Protein AF-A0A2Z6Q6H7-F1 (afdb_monomer_lite)

Foldseek 3Di:
DDDDDDDPDDDPDDDDDDDPPPDDPPPPPDDDPPCPCVVVVVVVVVVVCVVPVCPVCVPVDDPDPCPSVVVCVVPVD

Structure (mmCIF, N/CA/C/O backbone):
data_AF-A0A2Z6Q6H7-F1
#
_entry.id   AF-A0A2Z6Q6H7-F1
#
loop_
_atom_site.group_PDB
_atom_site.id
_atom_site.type_symbol
_atom_site.label_atom_id
_atom_site.label_alt_id
_atom_site.label_comp_id
_atom_site.label_asym_id
_atom_site.label_entity_id
_atom_site.label_seq_id
_atom_site.pdbx_PDB_ins_code
_atom_site.Cartn_x
_atom_site.Cartn_y
_atom_site.Cartn_z
_atom_site.occupancy
_atom_site.B_iso_or_equiv
_atom_site.auth_seq_id
_atom_site.auth_comp_id
_atom_site.auth_asym_id
_atom_site.auth_atom_id
_atom_site.pdbx_PDB_model_num
ATOM 1 N N . MET A 1 1 ? -54.089 40.668 37.539 1.00 50.38 1 MET A N 1
ATOM 2 C CA . MET A 1 1 ? -52.631 40.922 37.453 1.00 50.38 1 MET A CA 1
ATOM 3 C C . MET A 1 1 ? -51.920 39.986 38.425 1.00 50.38 1 MET A C 1
ATOM 5 O O . MET A 1 1 ? -52.107 40.138 39.626 1.00 50.38 1 MET A O 1
ATOM 9 N N . LYS A 1 2 ? -51.190 38.968 37.947 1.00 49.94 2 LYS A N 1
ATOM 10 C CA . LYS A 1 2 ? -50.428 38.071 38.836 1.00 49.94 2 LYS A CA 1
ATOM 11 C C . LYS A 1 2 ? -49.137 38.782 39.244 1.00 49.94 2 LYS A C 1
ATOM 13 O O . LYS A 1 2 ? -48.325 39.102 38.383 1.00 49.94 2 LYS A O 1
ATOM 18 N N . LYS A 1 3 ? -48.975 39.066 40.539 1.00 62.91 3 LYS A N 1
ATOM 19 C CA . LYS A 1 3 ? -47.719 39.585 41.093 1.00 62.91 3 LYS A CA 1
ATOM 20 C C . LYS A 1 3 ? -46.674 38.473 40.968 1.00 62.91 3 LYS A C 1
ATOM 22 O O . LYS A 1 3 ? -46.807 37.439 41.615 1.00 62.91 3 LYS A O 1
ATOM 27 N N . GLY A 1 4 ? -45.714 38.650 40.061 1.00 61.47 4 GLY A N 1
ATOM 28 C CA . GLY A 1 4 ? -44.606 37.715 39.876 1.00 61.47 4 GLY A CA 1
ATOM 29 C C . GLY A 1 4 ? -43.779 37.609 41.155 1.00 61.47 4 GLY A C 1
ATOM 30 O O . GLY A 1 4 ? -43.603 38.596 41.868 1.00 61.47 4 GLY A O 1
ATOM 31 N N . ILE A 1 5 ? -43.307 36.402 41.464 1.00 67.44 5 ILE A N 1
ATOM 32 C CA . ILE A 1 5 ? -42.468 36.146 42.634 1.00 67.44 5 ILE A CA 1
ATOM 33 C C . ILE A 1 5 ? -41.111 36.797 42.365 1.00 67.44 5 ILE A C 1
ATOM 35 O O . ILE A 1 5 ? -40.367 36.354 41.491 1.00 67.44 5 ILE A O 1
ATOM 39 N N . LEU A 1 6 ? -40.805 37.870 43.091 1.00 66.94 6 LEU A N 1
ATOM 40 C CA . LEU A 1 6 ? -39.513 38.536 43.003 1.00 66.94 6 LEU A CA 1
ATOM 41 C C . LEU A 1 6 ? -38.538 37.788 43.920 1.00 66.94 6 LEU A C 1
ATOM 43 O O . LEU A 1 6 ? -38.672 37.822 45.143 1.00 66.94 6 LEU A O 1
ATOM 47 N N . LEU A 1 7 ? -37.592 37.057 43.328 1.00 67.12 7 LEU A N 1
ATOM 48 C CA . LEU A 1 7 ? -36.528 36.381 44.070 1.00 67.12 7 LEU A CA 1
ATOM 49 C C . LEU A 1 7 ? -35.631 37.447 44.714 1.00 67.12 7 LEU A C 1
ATOM 51 O O . LEU A 1 7 ? -34.911 38.165 44.029 1.00 67.12 7 LEU A O 1
ATOM 55 N N . SER A 1 8 ? -35.697 37.567 46.040 1.00 68.38 8 SER A N 1
ATOM 56 C CA . SER A 1 8 ? -35.008 38.609 46.816 1.00 68.38 8 SER A CA 1
ATOM 57 C C . SER A 1 8 ? -33.526 38.328 47.075 1.00 68.38 8 SER A C 1
ATOM 59 O O . SER A 1 8 ? -32.832 39.170 47.641 1.00 68.38 8 SER A O 1
ATOM 61 N N . LYS A 1 9 ? -33.025 37.149 46.687 1.00 73.81 9 LYS A N 1
ATOM 62 C CA . LYS A 1 9 ? -31.641 36.730 46.926 1.00 73.81 9 LYS A CA 1
ATOM 63 C C . LYS A 1 9 ? -30.971 36.329 45.611 1.00 73.81 9 LYS A C 1
ATOM 65 O O . LYS A 1 9 ? -31.578 35.577 44.847 1.00 73.81 9 LYS A O 1
ATOM 70 N N . PRO A 1 10 ? -29.730 36.783 45.352 1.00 70.31 10 PRO A N 1
ATOM 71 C CA . PRO A 1 10 ? -28.945 36.287 44.229 1.00 70.31 10 PRO A CA 1
ATOM 72 C C . PRO A 1 10 ? -28.734 34.777 44.363 1.00 70.31 10 PRO A C 1
ATOM 74 O O . PRO A 1 10 ? -28.521 34.276 45.470 1.00 70.31 10 PRO A O 1
ATOM 77 N N . ALA A 1 11 ? -28.765 34.054 43.244 1.00 72.62 11 ALA A N 1
ATOM 78 C CA . ALA A 1 11 ? -28.401 32.643 43.232 1.00 72.62 11 ALA A CA 1
ATOM 79 C C . ALA A 1 11 ? -26.940 32.472 43.713 1.00 72.62 11 ALA A C 1
ATOM 81 O O . ALA A 1 11 ? -26.080 33.267 43.314 1.00 72.62 11 ALA A O 1
ATOM 82 N N . PRO A 1 12 ? -26.632 31.471 44.561 1.00 73.56 12 PRO A N 1
ATOM 83 C CA . PRO A 1 12 ? -25.261 31.186 44.972 1.00 73.56 12 PRO A CA 1
ATOM 84 C C . PRO A 1 12 ? -24.384 30.938 43.741 1.00 73.56 12 PRO A C 1
ATOM 86 O O . PRO A 1 12 ? -24.767 30.177 42.853 1.00 73.56 12 PRO A O 1
ATOM 89 N N . LYS A 1 13 ? -23.213 31.582 43.668 1.00 72.12 13 LYS A N 1
ATOM 90 C CA . LYS A 1 13 ? -22.266 31.357 42.568 1.00 72.12 13 LYS A CA 1
ATOM 91 C C . LYS A 1 13 ? -21.829 29.892 42.588 1.00 72.12 13 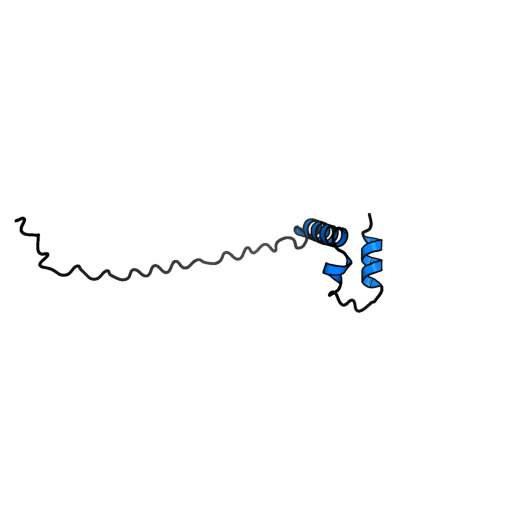LYS A C 1
ATOM 93 O O . LYS A 1 13 ? -21.343 29.413 43.610 1.00 72.12 13 LYS A O 1
ATOM 98 N N . THR A 1 14 ? -22.012 29.197 41.469 1.00 71.44 14 THR A N 1
ATOM 99 C CA . THR A 1 14 ? -21.626 27.795 41.299 1.00 71.44 14 THR A CA 1
ATOM 100 C C . THR A 1 14 ? -20.146 27.627 41.637 1.00 71.44 14 THR A C 1
ATOM 102 O O 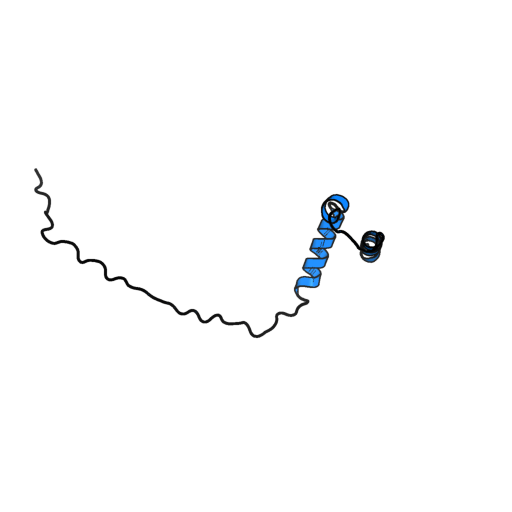. THR A 1 14 ? -19.293 28.287 41.042 1.00 71.44 14 THR A O 1
ATOM 105 N N . ALA A 1 15 ? -19.831 26.772 42.611 1.00 72.75 15 ALA A N 1
ATOM 106 C CA . ALA A 1 15 ? -18.450 26.431 42.924 1.00 72.75 15 ALA A CA 1
ATOM 107 C C . ALA A 1 15 ? -17.850 25.656 41.742 1.00 72.75 15 ALA A C 1
ATOM 109 O O . ALA A 1 15 ? -18.423 24.660 41.296 1.00 72.75 15 ALA A O 1
ATOM 110 N N . SER A 1 16 ? -16.712 26.122 41.222 1.00 67.50 16 SER A N 1
ATOM 111 C CA . SER A 1 16 ? -16.030 25.453 40.114 1.00 67.50 16 SER A CA 1
ATOM 112 C C . SER A 1 16 ? -15.555 24.074 40.562 1.00 67.50 16 SER A C 1
ATOM 114 O O . SER A 1 16 ? -14.685 23.958 41.424 1.00 67.50 16 SER A O 1
ATOM 116 N N . THR A 1 17 ? -16.142 23.023 39.997 1.00 67.31 17 THR A N 1
ATOM 117 C CA . THR A 1 17 ? -15.733 21.639 40.242 1.00 67.31 17 THR A CA 1
ATOM 118 C C . THR A 1 17 ? -14.759 21.239 39.140 1.00 67.31 17 THR A C 1
ATOM 120 O O . THR A 1 17 ? -15.158 20.793 38.068 1.00 67.31 17 THR A O 1
ATOM 123 N N . PHE A 1 18 ? -13.461 21.431 39.373 1.00 63.59 18 PHE A N 1
ATOM 124 C CA . PHE A 1 18 ? -12.442 20.855 38.499 1.00 63.59 18 PHE A CA 1
ATOM 125 C C . PHE A 1 18 ? -12.237 19.388 38.887 1.00 63.59 18 PHE A C 1
ATOM 127 O O . PHE A 1 18 ? -11.630 19.085 39.911 1.00 63.59 18 PHE A O 1
ATOM 134 N N . SER A 1 19 ? -12.769 18.475 38.073 1.00 65.31 19 SER A N 1
ATOM 135 C CA . SER A 1 19 ? -12.482 17.042 38.168 1.00 65.31 19 SER A CA 1
ATOM 136 C C . SER A 1 19 ? -11.352 16.700 37.203 1.00 65.31 19 SER A C 1
ATOM 138 O O . SER A 1 19 ? -11.571 16.449 36.017 1.00 65.31 19 SER A O 1
ATOM 140 N N . THR A 1 20 ? -10.117 16.721 37.698 1.00 67.62 20 THR A N 1
ATOM 141 C CA . THR A 1 20 ? -8.962 16.262 36.924 1.00 67.62 20 THR A CA 1
ATOM 142 C C . THR A 1 20 ? -8.908 14.742 37.012 1.00 67.62 20 THR A C 1
ATOM 144 O O . THR A 1 20 ? -8.260 14.178 37.894 1.00 67.62 20 THR A O 1
ATOM 147 N N . THR A 1 21 ? -9.609 14.053 36.111 1.00 72.44 21 THR A N 1
ATOM 148 C CA . THR A 1 21 ? -9.462 12.598 35.994 1.00 72.44 21 THR A CA 1
ATOM 149 C C . THR A 1 21 ? -8.110 12.325 35.348 1.00 72.44 21 THR A C 1
ATOM 151 O O . THR A 1 21 ? -7.938 12.480 34.140 1.00 72.44 21 THR A O 1
ATOM 154 N N . LYS A 1 22 ? -7.112 11.977 36.164 1.00 68.75 22 LYS A N 1
ATOM 155 C CA . LYS A 1 22 ? -5.792 11.576 35.678 1.00 68.75 22 LYS A CA 1
ATOM 156 C C . LYS A 1 22 ? -5.921 10.198 35.032 1.00 68.75 22 LYS A C 1
ATOM 158 O O . LYS A 1 22 ? -5.862 9.178 35.711 1.00 68.75 22 LYS A O 1
ATOM 163 N N . VAL A 1 23 ? -6.138 10.178 33.721 1.00 65.06 23 VAL A N 1
ATOM 164 C CA . VAL A 1 23 ? -6.103 8.946 32.934 1.00 65.06 23 VAL A CA 1
ATOM 165 C C . VAL A 1 23 ? -4.639 8.556 32.782 1.00 65.06 23 VAL A C 1
ATOM 167 O O . VAL A 1 23 ? -3.877 9.252 32.117 1.00 65.06 23 VAL A O 1
ATOM 170 N N . THR A 1 24 ? -4.227 7.472 33.433 1.00 75.31 24 THR A N 1
ATOM 171 C CA . THR A 1 24 ? -2.930 6.848 33.163 1.00 75.31 24 THR A CA 1
ATOM 172 C C . THR A 1 24 ? -3.026 6.198 31.785 1.00 75.31 24 THR A C 1
ATOM 174 O O . THR A 1 24 ? -3.827 5.275 31.629 1.00 75.31 24 THR A O 1
ATOM 177 N N . PRO A 1 25 ? -2.259 6.641 30.773 1.00 63.88 25 PRO A N 1
ATOM 178 C CA . PRO A 1 25 ? -2.220 5.946 29.499 1.00 63.88 25 PRO A CA 1
ATOM 179 C C . PRO A 1 25 ? -1.680 4.542 29.760 1.00 63.88 25 PRO A C 1
ATOM 181 O O . PRO A 1 25 ? -0.540 4.379 30.194 1.00 63.88 25 PRO A O 1
ATOM 184 N N . THR A 1 26 ? -2.500 3.519 29.541 1.00 67.88 26 THR A N 1
ATOM 185 C CA . THR A 1 26 ? -2.009 2.146 29.485 1.00 67.88 26 THR A CA 1
ATOM 186 C C . THR A 1 26 ? -1.212 2.023 28.197 1.00 67.88 26 THR A C 1
ATOM 188 O O . THR A 1 26 ? -1.765 1.775 27.128 1.00 67.88 26 THR A O 1
ATOM 191 N N . THR A 1 27 ? 0.098 2.238 28.275 1.00 64.94 27 THR A N 1
ATOM 192 C CA . THR A 1 27 ? 1.019 1.810 27.229 1.00 64.94 27 THR A CA 1
ATOM 193 C C . THR A 1 27 ? 0.898 0.296 27.136 1.00 64.94 27 THR A C 1
ATOM 195 O O . THR A 1 27 ? 1.369 -0.439 28.002 1.00 64.94 27 THR A O 1
ATOM 198 N N . ALA A 1 28 ? 0.189 -0.182 26.113 1.00 65.69 28 ALA A N 1
ATOM 199 C CA . ALA A 1 28 ? 0.149 -1.594 25.787 1.00 65.69 28 ALA A CA 1
ATOM 200 C C . ALA A 1 28 ? 1.592 -2.040 25.505 1.00 65.69 28 ALA A C 1
ATOM 202 O O . ALA A 1 28 ? 2.135 -1.794 24.435 1.00 65.69 28 ALA A O 1
ATOM 203 N N . LEU A 1 29 ? 2.224 -2.664 26.502 1.00 60.91 29 LEU A N 1
ATOM 204 C CA . LEU A 1 29 ? 3.627 -3.097 26.488 1.00 60.91 29 LEU A CA 1
ATOM 205 C C . LEU A 1 29 ? 3.898 -4.208 25.458 1.00 60.91 29 LEU A C 1
ATOM 207 O O . LEU A 1 29 ? 5.032 -4.628 25.262 1.00 60.91 29 LEU A O 1
ATOM 211 N N . LYS A 1 30 ? 2.858 -4.712 24.794 1.00 63.94 30 LYS A N 1
ATOM 212 C CA . LYS A 1 30 ? 3.006 -5.690 23.726 1.00 63.94 30 LYS A CA 1
ATOM 213 C C . LYS A 1 30 ? 3.129 -4.920 22.425 1.00 63.94 30 LYS A C 1
ATOM 215 O O . LYS A 1 30 ? 2.131 -4.396 21.927 1.00 63.94 30 LYS A O 1
ATOM 220 N N . SER A 1 31 ? 4.350 -4.857 21.894 1.00 66.12 31 SER A N 1
ATOM 221 C CA . SER A 1 31 ? 4.545 -4.512 20.493 1.00 66.12 31 SER A CA 1
ATOM 222 C C . SER A 1 31 ? 3.589 -5.378 19.681 1.00 66.12 31 SER A C 1
ATOM 224 O O . SER A 1 31 ? 3.541 -6.605 19.797 1.00 66.12 31 SER A O 1
ATOM 226 N N . LEU A 1 32 ? 2.723 -4.709 18.936 1.00 67.31 32 LEU A N 1
ATOM 227 C CA . LEU A 1 32 ? 1.867 -5.377 17.979 1.00 67.31 32 LEU A CA 1
ATOM 228 C C . LEU A 1 32 ? 2.807 -6.094 16.999 1.00 67.31 32 LEU A C 1
ATOM 230 O O . LEU A 1 32 ? 3.806 -5.479 16.614 1.00 67.31 32 LEU A O 1
ATOM 234 N N . PRO A 1 33 ? 2.547 -7.360 16.617 1.00 70.44 33 PRO A N 1
ATOM 235 C CA . PRO A 1 33 ? 3.358 -8.003 15.599 1.00 70.44 33 PRO A CA 1
ATOM 236 C C . PRO A 1 33 ? 3.383 -7.076 14.388 1.00 70.44 33 PRO A C 1
ATOM 238 O O . PRO A 1 33 ? 2.326 -6.657 13.903 1.00 70.44 33 PRO A O 1
ATOM 241 N N . SER A 1 34 ? 4.589 -6.697 13.970 1.00 68.75 34 SER A N 1
ATOM 242 C CA . SER A 1 34 ? 4.814 -5.726 12.895 1.00 68.75 34 SER A CA 1
ATOM 243 C C . SER A 1 34 ? 4.147 -6.152 11.587 1.00 68.75 34 SER A C 1
ATOM 245 O O . SER A 1 34 ? 3.844 -5.316 10.747 1.00 68.75 34 SER A O 1
ATOM 247 N N . ASP A 1 35 ? 3.879 -7.449 11.460 1.00 76.06 35 ASP A N 1
ATOM 248 C CA . ASP A 1 35 ? 3.439 -8.124 10.249 1.00 76.06 35 ASP A CA 1
ATOM 249 C C . ASP A 1 35 ? 1.914 -8.298 10.125 1.00 76.06 35 ASP A C 1
ATOM 251 O O . ASP A 1 35 ? 1.410 -8.759 9.111 1.00 76.06 35 ASP A O 1
ATOM 255 N N . ARG A 1 36 ? 1.114 -7.903 11.127 1.00 79.12 36 ARG A N 1
ATOM 256 C CA . ARG A 1 36 ? -0.346 -8.173 11.104 1.00 79.12 36 ARG A CA 1
ATOM 257 C C . ARG A 1 36 ? -1.115 -7.479 9.983 1.00 79.12 36 ARG A C 1
ATOM 259 O O . ARG A 1 36 ? -2.278 -7.797 9.760 1.00 79.12 36 ARG A O 1
ATOM 266 N N . PHE A 1 37 ? -0.509 -6.469 9.374 1.00 82.38 37 PHE A N 1
ATOM 267 C CA . PHE A 1 37 ? -1.123 -5.690 8.308 1.00 82.38 37 PHE A CA 1
ATOM 268 C C . PHE A 1 37 ? -0.399 -5.865 6.981 1.00 82.38 37 PHE A C 1
ATOM 270 O O . PHE A 1 37 ? -0.746 -5.159 6.043 1.00 82.38 37 PHE A O 1
ATOM 277 N N . HIS A 1 38 ? 0.587 -6.762 6.894 1.00 84.75 38 HIS A N 1
ATOM 278 C CA . HIS A 1 38 ? 1.348 -6.954 5.667 1.00 84.75 38 HIS A CA 1
ATOM 279 C C . HIS A 1 38 ? 0.423 -7.281 4.497 1.00 84.75 38 HIS A C 1
ATOM 281 O O . HIS A 1 38 ? 0.374 -6.510 3.544 1.00 84.75 38 HIS A O 1
ATOM 287 N N . ASP A 1 39 ? -0.414 -8.307 4.646 1.00 84.88 39 ASP A N 1
ATOM 288 C CA . ASP A 1 39 ? -1.362 -8.725 3.610 1.00 84.88 39 ASP A CA 1
ATOM 289 C C . ASP A 1 39 ? -2.332 -7.598 3.229 1.00 84.88 39 ASP A C 1
ATOM 291 O O . ASP A 1 39 ? -2.553 -7.324 2.056 1.00 84.88 39 ASP A O 1
ATOM 295 N N . VAL A 1 40 ? -2.852 -6.862 4.220 1.00 86.00 40 VAL A N 1
ATOM 296 C CA . VAL A 1 40 ? -3.787 -5.744 3.992 1.00 86.00 40 VAL A CA 1
ATOM 297 C C . VAL A 1 40 ? -3.115 -4.597 3.234 1.00 86.00 40 VAL A C 1
ATOM 299 O O . VAL A 1 40 ? -3.730 -3.988 2.359 1.00 86.00 40 VAL A O 1
ATOM 302 N N . ILE A 1 41 ? -1.862 -4.282 3.570 1.00 84.12 41 ILE A N 1
ATOM 303 C CA . ILE A 1 41 ? -1.079 -3.242 2.898 1.00 84.12 41 ILE A CA 1
ATOM 304 C C . ILE A 1 41 ? -0.751 -3.692 1.471 1.00 84.12 41 ILE A C 1
ATOM 306 O O . ILE A 1 41 ? -0.934 -2.907 0.542 1.00 84.12 41 ILE A O 1
ATOM 310 N N . VAL A 1 42 ? -0.321 -4.942 1.283 1.00 84.88 42 VAL A N 1
ATOM 311 C CA . VAL A 1 42 ? -0.008 -5.512 -0.035 1.00 84.88 42 VAL A CA 1
ATOM 312 C C . VAL A 1 42 ? -1.245 -5.525 -0.931 1.00 84.88 42 VAL A C 1
ATOM 314 O O . VAL A 1 42 ? -1.176 -5.009 -2.047 1.00 84.88 42 VAL A O 1
ATOM 317 N N . ASP A 1 43 ? -2.390 -6.004 -0.445 1.00 86.94 43 ASP A N 1
ATOM 318 C CA . ASP A 1 43 ? -3.652 -6.022 -1.195 1.00 86.94 43 ASP A CA 1
ATOM 319 C C . ASP A 1 43 ? -4.122 -4.611 -1.560 1.00 86.94 43 ASP A C 1
ATOM 321 O O . ASP A 1 43 ? -4.558 -4.353 -2.688 1.00 86.94 43 ASP A 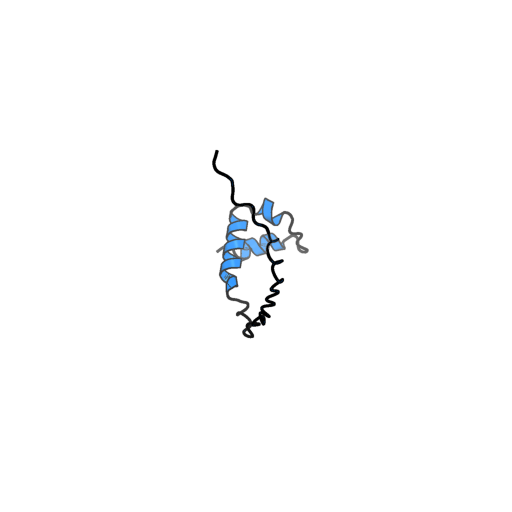O 1
ATOM 325 N N . PHE A 1 44 ? -4.016 -3.670 -0.620 1.00 85.44 44 PHE A N 1
ATOM 326 C CA . PHE A 1 44 ? -4.408 -2.283 -0.846 1.00 85.44 44 PHE A CA 1
ATOM 327 C C . PHE A 1 44 ? -3.545 -1.616 -1.921 1.00 85.44 44 PHE A C 1
ATOM 329 O O . PHE A 1 44 ? -4.078 -1.016 -2.861 1.00 85.44 44 PHE A O 1
ATOM 336 N N . ILE A 1 45 ? -2.220 -1.747 -1.815 1.00 82.56 45 ILE A N 1
ATOM 337 C CA . ILE A 1 45 ? -1.273 -1.186 -2.783 1.00 82.56 45 ILE A CA 1
ATOM 338 C C . ILE A 1 45 ? -1.440 -1.860 -4.150 1.00 82.56 45 ILE A C 1
ATOM 340 O O . ILE A 1 45 ? -1.527 -1.162 -5.161 1.00 82.56 45 ILE A O 1
ATOM 344 N N . SER A 1 46 ? -1.604 -3.183 -4.194 1.00 81.88 46 SER A N 1
ATOM 345 C CA . SER A 1 46 ? -1.861 -3.930 -5.434 1.00 81.88 46 SER A CA 1
ATOM 346 C C . SER A 1 46 ?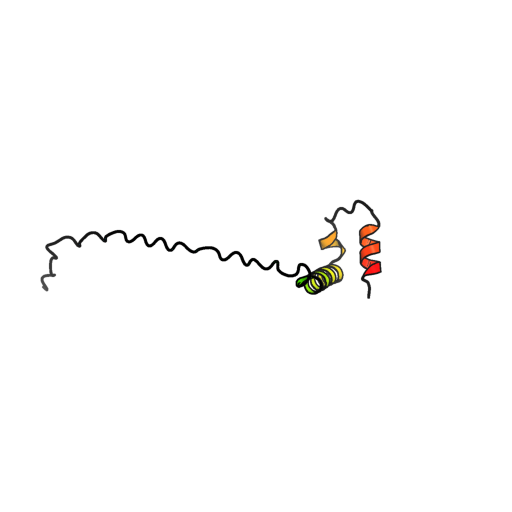 -3.164 -3.486 -6.104 1.00 81.88 46 SER A C 1
ATOM 348 O O . SER A 1 46 ? -3.214 -3.263 -7.316 1.00 81.88 46 SER A O 1
ATOM 350 N N . GLY A 1 47 ? -4.224 -3.273 -5.320 1.00 84.38 47 GLY A N 1
ATOM 351 C CA . GLY A 1 47 ? -5.505 -2.764 -5.806 1.00 84.38 47 GLY A CA 1
ATOM 352 C C . GLY A 1 47 ? -5.451 -1.318 -6.312 1.00 84.38 47 GLY A C 1
ATOM 353 O O . GLY A 1 47 ? -6.210 -0.964 -7.221 1.00 84.38 47 GLY A O 1
ATOM 354 N N . LEU A 1 48 ? -4.576 -0.481 -5.751 1.00 80.50 48 LEU A N 1
ATOM 355 C CA . LEU A 1 48 ? -4.317 0.879 -6.234 1.00 80.50 48 LEU A CA 1
ATOM 356 C C . LEU A 1 48 ? -3.552 0.863 -7.559 1.00 80.50 48 LEU A C 1
ATOM 358 O O . LEU A 1 48 ? -3.983 1.506 -8.519 1.00 80.50 48 LEU A O 1
ATOM 362 N N . ILE A 1 49 ? -2.486 0.065 -7.626 1.00 77.88 49 ILE A N 1
ATOM 363 C CA . ILE A 1 49 ? -1.681 -0.152 -8.831 1.00 77.88 49 ILE A CA 1
ATOM 364 C C . ILE A 1 49 ? -2.555 -0.647 -9.986 1.00 77.88 49 ILE A C 1
ATOM 366 O O . ILE A 1 49 ? -2.494 -0.089 -11.077 1.00 77.88 49 ILE A O 1
ATOM 370 N N . ARG A 1 50 ? -3.417 -1.649 -9.759 1.00 78.06 50 ARG A N 1
ATOM 371 C CA . ARG A 1 50 ? -4.289 -2.196 -10.816 1.00 78.06 50 ARG A CA 1
ATOM 372 C C . ARG A 1 50 ? -5.280 -1.180 -11.374 1.00 78.06 50 ARG A C 1
ATOM 374 O O . ARG A 1 50 ? -5.675 -1.302 -12.529 1.00 78.06 50 ARG A O 1
ATOM 381 N N . ARG A 1 51 ? -5.742 -0.236 -10.548 1.00 78.00 51 ARG A N 1
ATOM 382 C CA . ARG A 1 51 ? -6.742 0.758 -10.960 1.00 78.00 51 ARG A CA 1
ATOM 383 C C . ARG A 1 51 ? -6.115 1.922 -11.705 1.00 78.00 51 ARG A C 1
ATOM 385 O O . ARG A 1 51 ? -6.696 2.355 -12.690 1.00 78.00 51 ARG A O 1
ATOM 392 N N . ASN A 1 52 ? -4.988 2.441 -11.221 1.00 69.69 52 ASN A N 1
ATOM 393 C CA . ASN A 1 52 ? -4.357 3.629 -11.787 1.00 69.69 52 ASN A CA 1
ATOM 394 C C . ASN A 1 52 ? -2.837 3.618 -11.534 1.00 69.69 52 ASN A C 1
ATOM 396 O O . ASN A 1 52 ? -2.362 4.325 -10.638 1.00 69.69 52 ASN A O 1
ATOM 400 N N . PRO A 1 53 ? -2.070 2.821 -12.297 1.00 65.81 53 PRO A N 1
ATOM 401 C CA . PRO A 1 53 ? -0.640 2.651 -12.057 1.00 65.81 53 PRO A CA 1
ATOM 402 C C . PRO A 1 53 ? 0.121 3.960 -12.282 1.00 65.81 53 PRO A C 1
ATOM 404 O O . PRO A 1 53 ? 0.937 4.346 -11.454 1.00 65.81 53 PRO A O 1
ATOM 407 N N . GLU A 1 54 ? -0.200 4.699 -13.344 1.00 66.25 54 GLU A N 1
ATOM 408 C CA . GLU A 1 54 ? 0.548 5.909 -13.682 1.00 66.25 54 GLU A CA 1
ATOM 409 C C . GLU A 1 54 ? 0.188 7.101 -12.797 1.00 66.25 54 GLU A C 1
ATOM 411 O O . GLU A 1 54 ? 1.087 7.745 -12.287 1.00 66.25 54 GLU A O 1
ATOM 416 N N . THR A 1 55 ? -1.088 7.390 -12.522 1.00 65.94 55 THR A N 1
ATOM 417 C CA . THR A 1 55 ? -1.446 8.631 -11.800 1.00 65.94 55 THR A CA 1
ATOM 418 C C . THR A 1 55 ? -1.145 8.602 -10.300 1.00 65.94 55 THR A C 1
ATOM 420 O O . THR A 1 55 ? -1.073 9.658 -9.678 1.00 65.94 55 THR A O 1
ATOM 423 N N . LEU A 1 56 ? -1.032 7.417 -9.688 1.00 64.25 56 LEU A N 1
ATOM 424 C CA . LEU A 1 56 ? -0.697 7.285 -8.262 1.00 64.25 56 LEU A CA 1
ATOM 425 C C . LEU A 1 56 ? 0.809 7.176 -8.030 1.00 64.25 56 LEU A C 1
ATOM 427 O O . LEU A 1 56 ? 1.306 7.675 -7.022 1.00 64.25 56 LEU A O 1
ATOM 431 N N . PHE A 1 57 ? 1.528 6.552 -8.964 1.00 66.38 57 PHE A N 1
ATOM 432 C CA . PHE A 1 57 ? 2.965 6.330 -8.848 1.00 66.38 57 PHE A CA 1
ATOM 433 C C . PHE A 1 57 ? 3.799 7.301 -9.689 1.00 66.38 57 PHE A C 1
ATOM 435 O O . PHE A 1 57 ? 5.014 7.327 -9.529 1.00 66.38 57 PHE A O 1
ATOM 442 N N . SER A 1 58 ? 3.182 8.186 -10.482 1.00 63.25 58 SER A N 1
ATOM 443 C CA . SER A 1 58 ? 3.872 9.244 -11.242 1.00 63.25 58 SER A CA 1
ATOM 444 C C . SER A 1 58 ? 4.685 10.203 -10.372 1.00 63.25 58 SER A C 1
ATOM 446 O O . SER A 1 58 ? 5.569 10.886 -10.879 1.00 63.25 58 SER A O 1
ATOM 448 N N . SER A 1 59 ? 4.379 10.294 -9.074 1.00 64.88 59 SER A N 1
ATOM 449 C CA . SER A 1 59 ? 5.152 11.087 -8.108 1.00 64.88 59 SER A CA 1
ATOM 450 C C . SER A 1 59 ? 6.129 10.261 -7.270 1.00 64.88 59 SER A C 1
ATOM 452 O O . SER A 1 59 ? 6.871 10.844 -6.478 1.00 64.88 59 SER A O 1
ATOM 454 N N . ILE A 1 60 ? 6.161 8.931 -7.420 1.00 69.25 60 ILE A N 1
ATOM 455 C CA . ILE A 1 60 ? 7.186 8.105 -6.782 1.00 69.25 60 ILE A CA 1
ATOM 456 C C . ILE A 1 60 ? 8.448 8.211 -7.627 1.00 69.25 60 ILE A C 1
ATOM 458 O O . ILE A 1 60 ? 8.581 7.592 -8.677 1.00 69.25 60 ILE A O 1
ATOM 462 N N . LEU A 1 61 ? 9.380 9.034 -7.153 1.00 62.44 61 LEU A N 1
ATOM 463 C CA . LEU A 1 61 ? 10.704 9.132 -7.740 1.00 62.44 61 LEU A CA 1
ATOM 464 C C . LEU A 1 61 ? 11.507 7.900 -7.311 1.00 62.44 61 LEU A C 1
ATOM 466 O O . LEU A 1 61 ? 11.968 7.814 -6.171 1.00 62.44 61 LEU A O 1
ATOM 470 N N . THR A 1 62 ? 11.647 6.922 -8.199 1.00 66.38 62 THR A N 1
ATOM 471 C CA . THR A 1 62 ? 12.547 5.795 -7.967 1.00 66.38 62 THR A CA 1
ATOM 472 C C . THR A 1 62 ? 13.965 6.177 -8.382 1.00 66.38 62 THR A C 1
ATOM 474 O O . THR A 1 62 ? 14.183 6.763 -9.438 1.00 66.38 62 THR A O 1
ATOM 477 N N . SER A 1 63 ? 14.957 5.854 -7.547 1.00 74.38 63 SER A N 1
ATOM 478 C CA . SER A 1 63 ? 16.371 6.070 -7.896 1.00 74.38 63 SER A CA 1
ATOM 479 C C . SER A 1 63 ? 16.832 5.168 -9.048 1.00 74.38 63 SER A C 1
ATOM 481 O O . SER A 1 63 ? 17.776 5.510 -9.752 1.00 74.38 63 SER A O 1
ATOM 483 N N . ASP A 1 64 ? 16.176 4.016 -9.216 1.00 79.44 64 ASP A N 1
ATOM 484 C CA . ASP A 1 64 ? 16.322 3.118 -10.362 1.00 79.44 64 ASP A CA 1
ATOM 485 C C . ASP A 1 64 ? 15.111 3.328 -1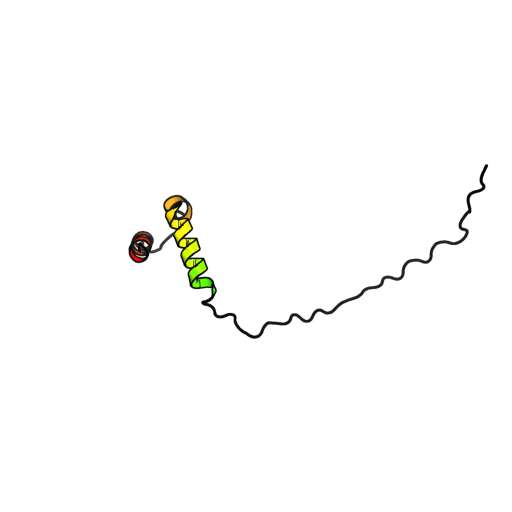1.297 1.00 79.44 64 ASP A C 1
ATOM 487 O O . ASP A 1 64 ? 13.977 3.095 -10.857 1.00 79.44 64 ASP A O 1
ATOM 491 N N . PRO A 1 65 ? 15.321 3.768 -12.554 1.00 71.81 65 PRO A N 1
ATOM 492 C CA . PRO A 1 65 ? 14.260 3.925 -13.550 1.00 71.81 65 PRO A CA 1
ATOM 493 C C . PRO A 1 65 ? 13.438 2.648 -13.775 1.00 71.81 65 PRO A C 1
ATOM 495 O O . PRO A 1 65 ? 12.247 2.739 -14.058 1.00 71.81 65 PRO A O 1
ATOM 498 N N . ASP A 1 66 ? 14.041 1.473 -13.574 1.00 81.62 66 ASP A N 1
ATOM 499 C CA . ASP A 1 66 ? 13.399 0.178 -13.818 1.00 81.62 66 ASP A CA 1
ATOM 500 C C . ASP A 1 66 ? 12.719 -0.401 -12.565 1.00 81.62 66 ASP A C 1
ATOM 502 O O . ASP A 1 66 ? 12.114 -1.476 -12.620 1.00 81.62 66 ASP A O 1
ATOM 506 N N . ALA A 1 67 ? 12.841 0.248 -11.401 1.00 78.25 67 ALA A N 1
ATOM 507 C CA . ALA A 1 67 ? 12.356 -0.315 -10.138 1.00 78.25 67 ALA A CA 1
ATOM 508 C C . ALA A 1 67 ? 10.842 -0.545 -10.140 1.00 78.25 67 ALA A C 1
ATOM 510 O O . ALA A 1 67 ? 10.378 -1.560 -9.618 1.00 78.25 67 ALA A O 1
ATOM 511 N N . MET A 1 68 ? 10.080 0.374 -10.740 1.00 74.31 68 MET A N 1
ATOM 512 C CA . MET A 1 68 ? 8.627 0.243 -10.846 1.00 74.31 68 MET A CA 1
ATOM 513 C C . MET A 1 68 ? 8.238 -0.919 -11.760 1.00 74.31 68 MET A C 1
ATOM 515 O O . MET A 1 68 ? 7.415 -1.742 -11.366 1.00 74.31 68 MET A O 1
ATOM 519 N N . ASP A 1 69 ? 8.875 -1.050 -12.924 1.00 77.81 69 ASP A N 1
ATOM 520 C CA . ASP A 1 69 ? 8.604 -2.153 -13.849 1.00 77.81 69 ASP A CA 1
ATOM 521 C C . ASP A 1 69 ? 8.951 -3.511 -13.227 1.00 77.81 69 ASP A C 1
ATOM 523 O O . ASP A 1 69 ? 8.141 -4.439 -13.272 1.00 77.81 69 ASP A O 1
ATOM 527 N N . LYS A 1 70 ? 10.105 -3.619 -12.554 1.00 81.69 70 LYS A N 1
ATOM 528 C CA . LYS A 1 70 ? 10.513 -4.836 -11.830 1.00 81.69 70 LYS A CA 1
ATOM 529 C C . LYS A 1 70 ? 9.546 -5.185 -10.700 1.00 81.69 70 LYS A C 1
ATOM 531 O O . LYS A 1 70 ? 9.217 -6.359 -10.530 1.00 81.69 70 LYS A O 1
ATOM 536 N N . PHE A 1 71 ? 9.075 -4.195 -9.939 1.00 76.31 71 PHE A N 1
ATOM 537 C CA . PHE A 1 71 ? 8.075 -4.403 -8.889 1.00 76.31 71 PHE A CA 1
ATOM 538 C C . PHE A 1 71 ? 6.771 -4.954 -9.480 1.00 76.31 71 PHE A C 1
ATOM 540 O O . PHE A 1 71 ? 6.304 -6.013 -9.066 1.00 76.31 71 PHE A O 1
ATOM 547 N N . LEU A 1 72 ? 6.228 -4.294 -10.506 1.00 74.44 72 LEU A N 1
ATOM 548 C CA . LEU A 1 72 ? 4.998 -4.722 -11.180 1.00 74.44 72 LEU A CA 1
ATOM 549 C C . LEU A 1 72 ? 5.114 -6.115 -11.804 1.00 74.44 72 LEU A C 1
ATOM 551 O O . LEU A 1 72 ? 4.137 -6.858 -11.833 1.00 74.44 72 LEU A O 1
ATOM 555 N N . GLN A 1 73 ? 6.292 -6.469 -12.314 1.00 81.44 73 GLN A N 1
ATOM 556 C CA . GLN A 1 73 ? 6.549 -7.772 -12.916 1.00 81.44 73 GLN A CA 1
ATOM 557 C C . GLN A 1 73 ? 6.715 -8.882 -11.868 1.00 81.44 73 GLN A C 1
ATOM 559 O O . GLN A 1 73 ? 6.305 -10.012 -12.119 1.00 81.44 73 GLN A O 1
ATOM 564 N N . THR A 1 74 ? 7.276 -8.564 -10.698 1.00 81.56 74 THR A N 1
ATOM 565 C CA . THR A 1 74 ? 7.495 -9.522 -9.598 1.00 81.56 74 THR A CA 1
ATOM 566 C C . THR A 1 74 ? 6.191 -9.922 -8.912 1.00 81.56 74 THR A C 1
ATOM 568 O O . THR A 1 74 ? 6.028 -11.082 -8.554 1.00 81.56 74 THR A O 1
ATOM 571 N N . TYR A 1 75 ? 5.256 -8.983 -8.753 1.00 70.62 75 TYR A N 1
ATOM 572 C CA . TYR A 1 75 ? 3.975 -9.202 -8.066 1.00 70.62 75 TYR A CA 1
ATOM 573 C C . TYR A 1 75 ? 2.799 -9.319 -9.043 1.00 70.62 75 TYR A C 1
ATOM 575 O O . TYR A 1 75 ? 1.675 -8.929 -8.727 1.00 70.62 75 TYR A O 1
ATOM 583 N N . LYS A 1 76 ? 3.068 -9.780 -10.271 1.00 71.25 76 LYS A N 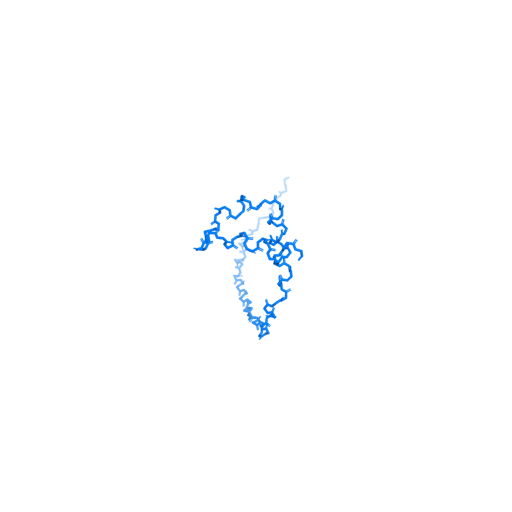1
ATOM 584 C CA . LYS A 1 76 ? 2.051 -9.866 -11.324 1.00 71.25 76 LYS A CA 1
ATOM 585 C C . LYS A 1 76 ? 1.093 -11.054 -11.162 1.00 71.25 76 LYS A C 1
ATOM 587 O O . LYS A 1 76 ? 0.066 -11.039 -11.833 1.00 71.25 76 LYS A O 1
ATOM 592 N N . ASP A 1 77 ? 1.394 -12.003 -10.274 1.00 54.28 77 ASP A N 1
ATOM 593 C CA . ASP A 1 77 ? 0.577 -13.181 -9.946 1.00 54.28 77 ASP A CA 1
ATOM 594 C C . ASP A 1 77 ? 0.542 -13.437 -8.432 1.00 54.28 77 ASP A C 1
ATOM 596 O O . ASP A 1 77 ? 1.627 -13.395 -7.802 1.00 54.28 77 ASP A O 1
#

Secondary structure (DSSP, 8-state):
--------SPPPPPP--------------SPPPTTTTHHHHHHHHHHHHHH-HHHHHTT---SSTTHHHHHHHHT--

Sequence (77 aa):
MKKGILLSKPAPKTASTFSTTKVTPTTALKSLPSDRFHDVIVDFISGLIRRNPETLFSSILTSDPDAMDKFLQTYKD

Radius of gyration: 31.66 Å; chains: 1; bounding box: 69×54×61 Å

pLDDT: mean 71.76, std 8.2, range [49.94, 86.94]

Organism: NCBI:txid94130

=== Feature glossary ===
Feature key, reading from the visual/contextual features back to the raw sequence:

Rendered structure images. Structure images are PyMOL renders from six orthogonal camera directions. Cartoon representation draws helices as coils and strands as arrows; sticks shows the backbone as bonds; surface shows the solvent-excluded envelope. Rainbow coloring maps sequence position to hue (blue→red, N→C); chain coloring assigns a distinct color per polypeptide.

Contact-map, Ramachandran, and PAE plots. Three diagnostic plots accompany the record. The Cα contact map visualizes the tertiary structure as a 2D adjacency matrix (8 Å cutoff, sequence-local contacts suppressed). The Ramachandran plot shows the distribution of backbone (φ, ψ) torsions, with points in the α and β basins reflecting secondary structure content. The PAE plot shows AlphaFold's inter-residue confidence as a color matrix.

InterPro / GO / CATH / organism. The annotation block draws on four external resources. InterPro: which protein families and domains the sequence belongs to. GO: standardized terms for what the protein does, what process it participates in, and where in the cell it acts. CATH: which structural fold it has in the CATH hierarchy. Organism: the species of origin.

Nearest PDB structures. Structural nearest neighbors (via Foldseek easy-search vs the PDB). Reported per hit: target PDB id, E-value, and alignment TM-score. A TM-score above ~0.5 is the conventional threshold for 'same fold'.

Predicted aligned error. Predicted aligned error is AlphaFold's pairwise confidence. Unlike pLDDT (per-residue), PAE is per-residue-pair and captures whether two parts of the structure are correctly placed relative to each other. Units are ångströms of expected positional error.

Solvent-accessible surface area. SASA measures how much of the protein is reachable by solvent. It is computed by rolling a water-sized probe over the atomic surface and summing the exposed area (Å²). Per-residue SASA distinguishes core (buried, low SASA) from surface (exposed, high SASA) residues; total SASA is a whole-molecule size measure.

B-factor. Crystallographic B-factors measure how much each atom's electron density is smeared out, in Å². They rise in mobile loops and surface residues and fall in the buried interior. In AlphaFold models this column is repurposed to hold pLDDT instead.

pLDDT. For AlphaFold models, the B-factor field carries pLDDT — the model's own estimate of local accuracy on a 0–100 scale. Regions with pLDDT<50 should be treated as essentially unmodeled; they often correspond to intrinsically disordered segments.

Backbone torsions (φ/ψ). φ (phi) and ψ (psi) are the two rotatable backbone dihedrals per residue: φ is the C(i-1)–N–Cα–C torsion, ψ is the N–Cα–C–N(i+1) torsion, both in degrees on (−180°, 180°]. α-helical residues cluster near (−60°, −45°); β-strand residues near (−120°, +130°). A Ramachandran plot is simply a scatter of (φ, ψ) for every residue.

Radius of gyration, Cα contacts, bounding box. Radius of gyration (Rg) is the root-mean-square distance of Cα atoms from their centroid — a single number for overall size and compactness. A globular domain of N residues has Rg ≈ 2.2·N^0.38 Å; an extended or disordered chain has a much larger Rg. The Cα contact count is the number of residue pairs whose Cα atoms are within 8 Å and are more than four positions apart in sequence — a standard proxy for tertiary packing density. The bounding box is the smallest axis-aligned box enclosing all Cα atoms.

Secondary structure (3-state, P-SEA). Three-state secondary structure (P-SEA) collapses the eight DSSP classes into helix (a), strand (b), and coil (c). P-SEA assigns these from Cα geometry alone — distances and angles — without requiring backbone oxygens, so it works on any Cα trace.

Secondary structure (8-state, DSSP). Secondary structure is the local, repeating backbone conformation. DSSP classifies it into eight states by reading the hydrogen-bond network: three helix types (H, G, I), two β types (E, B), two non-regular types (T, S), and unstructured coil (-).

Foldseek 3Di. The Foldseek 3Di string encodes local tertiary geometry as a 20-letter alphabet — one character per residue — derived from the relative positions of nearby Cα atoms. Unlike the amino-acid sequence, 3Di is a direct function of the 3D structure, so two proteins with the same fold have similar 3Di strings even at low sequence identity.

mmCIF coordinates. Structure coordinates are given as an mmCIF _atom_site loop: one row per atom with element, residue name, chain id, sequence number, and x/y/z position in Å. Only the four main-chain atoms per residue are included here; side chains are omitted to keep the record compact.

Sequence. This is the polypeptide sequence — one letter per residue, N-terminus first. Length ranges from a few dozen residues for small domains to over a thousand for large multi-domain proteins.